Protein AF-A0A183HUL4-F1 (afdb_monomer_lite)

Sequence (126 aa):
MTSKAAGGPLIRHSPETKWYDYGDLECAEQQTSDLDYLNSIEEQAEILLKKDCELQMQMQSKKKMIETAWLSSVLTRGTANDKVTAMQILTQQNPVHSLAYVASLVNIVAKKNTREAFSLLGQLFC

Structure (mmCIF, N/CA/C/O backbone):
data_AF-A0A183HUL4-F1
#
_entry.id   AF-A0A183HUL4-F1
#
loop_
_atom_site.group_PDB
_atom_site.id
_atom_site.type_symbol
_atom_site.label_atom_id
_atom_site.label_alt_id
_atom_site.label_comp_id
_atom_site.label_asym_id
_atom_site.label_entity_id
_atom_site.label_seq_id
_atom_site.pdbx_PDB_ins_code
_atom_site.Cartn_x
_atom_site.Cartn_y
_atom_site.Cartn_z
_atom_site.occupancy
_atom_site.B_iso_or_equiv
_atom_site.auth_seq_id
_atom_site.auth_comp_id
_atom_site.auth_asym_id
_atom_site.auth_atom_id
_atom_site.pdbx_PDB_model_num
ATOM 1 N N . MET A 1 1 ? 0.024 -7.398 26.244 1.00 32.91 1 MET A N 1
ATOM 2 C CA . MET A 1 1 ? 1.377 -7.178 26.807 1.00 32.91 1 MET A CA 1
ATOM 3 C C . MET A 1 1 ? 1.918 -5.877 26.242 1.00 32.91 1 MET A C 1
ATOM 5 O O . MET A 1 1 ? 2.015 -5.731 25.036 1.00 32.91 1 MET A O 1
ATOM 9 N N . THR A 1 2 ? 2.156 -4.902 27.110 1.00 55.88 2 THR A N 1
ATOM 10 C CA . THR A 1 2 ? 2.506 -3.517 26.776 1.00 55.88 2 THR A CA 1
ATOM 11 C C . THR A 1 2 ? 3.988 -3.346 26.426 1.00 55.88 2 THR A C 1
ATOM 13 O O . THR A 1 2 ? 4.845 -3.643 27.256 1.00 55.88 2 THR A O 1
ATOM 16 N N . SER A 1 3 ? 4.289 -2.730 25.282 1.00 36.44 3 SER A N 1
ATOM 17 C CA . SER A 1 3 ? 5.507 -1.923 25.085 1.00 36.44 3 SER A CA 1
ATOM 18 C C . SER A 1 3 ? 5.125 -0.687 24.263 1.00 36.44 3 SER A C 1
ATOM 20 O O . SER A 1 3 ? 4.882 -0.779 23.068 1.00 36.44 3 SER A O 1
ATOM 22 N N . LYS A 1 4 ? 4.766 0.420 24.914 1.00 43.72 4 LYS A N 1
ATOM 23 C CA . LYS A 1 4 ? 5.656 1.550 25.234 1.00 43.72 4 LYS A CA 1
ATOM 24 C C . LYS A 1 4 ? 6.291 2.176 23.981 1.00 43.72 4 LYS A C 1
ATOM 26 O O . LYS A 1 4 ? 7.130 1.572 23.322 1.00 43.72 4 LYS A O 1
ATOM 31 N N . ALA A 1 5 ? 5.865 3.410 23.713 1.00 52.28 5 ALA A N 1
ATOM 32 C CA . ALA A 1 5 ? 6.267 4.276 22.613 1.00 52.28 5 ALA A CA 1
ATOM 33 C C . ALA A 1 5 ? 7.784 4.298 22.353 1.00 52.28 5 ALA A C 1
ATOM 35 O O . ALA A 1 5 ? 8.577 4.570 23.255 1.00 52.28 5 ALA A O 1
ATOM 36 N N . ALA A 1 6 ? 8.161 4.084 21.091 1.00 50.91 6 ALA A N 1
ATOM 37 C CA . ALA A 1 6 ? 9.518 4.263 20.587 1.00 50.91 6 ALA A CA 1
ATOM 38 C C . ALA A 1 6 ? 9.482 4.704 19.112 1.00 50.91 6 ALA A C 1
ATOM 40 O O . ALA A 1 6 ? 9.696 3.882 18.229 1.00 50.91 6 ALA A O 1
ATOM 41 N N . GLY A 1 7 ? 9.164 5.983 18.861 1.00 70.88 7 GLY A N 1
ATOM 42 C CA . GLY A 1 7 ? 9.468 6.767 17.642 1.00 70.88 7 GLY A CA 1
ATOM 43 C C . GLY A 1 7 ? 9.356 6.117 16.250 1.00 70.88 7 GLY A C 1
ATOM 44 O O . GLY A 1 7 ? 10.047 6.563 15.338 1.00 70.88 7 GLY A O 1
ATOM 45 N N . GLY A 1 8 ? 8.558 5.069 16.071 1.00 74.06 8 GLY A N 1
ATOM 46 C CA . GLY A 1 8 ? 8.489 4.259 14.855 1.00 74.06 8 GLY A CA 1
ATOM 47 C C . GLY A 1 8 ? 7.085 3.690 14.657 1.00 74.06 8 GLY A C 1
ATOM 48 O O . GLY A 1 8 ? 6.219 3.968 15.487 1.00 74.06 8 GLY A O 1
ATOM 49 N N . PRO A 1 9 ? 6.859 2.918 13.585 1.00 84.19 9 PRO A N 1
ATOM 50 C CA . PRO A 1 9 ? 5.533 2.476 13.198 1.00 84.19 9 PRO A CA 1
ATOM 51 C C . PRO A 1 9 ? 4.901 1.588 14.275 1.00 84.19 9 PRO A C 1
ATOM 53 O O . PRO A 1 9 ? 5.602 0.847 14.984 1.00 84.19 9 PRO A O 1
ATOM 56 N N . LEU A 1 10 ? 3.582 1.725 14.390 1.00 84.88 10 LEU A N 1
ATOM 57 C CA . LEU A 1 10 ? 2.650 0.961 15.201 1.00 84.88 10 LEU A CA 1
ATOM 58 C C . LEU A 1 10 ? 2.750 -0.520 14.850 1.00 84.88 10 LEU A C 1
ATOM 60 O O . LEU A 1 10 ? 2.941 -1.337 15.750 1.00 84.88 10 LEU A O 1
ATOM 64 N N . ILE A 1 11 ? 2.698 -0.863 13.558 1.00 85.62 11 ILE A N 1
ATOM 65 C CA . ILE A 1 11 ? 2.825 -2.251 13.113 1.00 85.62 11 ILE A CA 1
ATOM 66 C C . ILE A 1 11 ? 4.243 -2.505 12.608 1.00 85.62 11 ILE A C 1
ATOM 68 O O . ILE A 1 11 ? 4.790 -1.782 11.782 1.00 85.62 11 ILE A O 1
ATOM 72 N N . ARG A 1 12 ? 4.872 -3.572 13.102 1.00 85.19 12 ARG A N 1
ATOM 73 C CA . ARG A 1 12 ? 6.205 -3.999 12.663 1.00 85.19 12 ARG A CA 1
ATOM 74 C C . ARG A 1 12 ? 6.100 -5.384 12.065 1.00 85.19 12 ARG A C 1
ATOM 76 O O . ARG A 1 12 ? 6.005 -6.366 12.795 1.00 85.19 12 ARG A O 1
ATOM 83 N N . HIS A 1 13 ? 6.111 -5.443 10.737 1.00 84.62 13 HIS A N 1
ATOM 84 C CA . HIS A 1 13 ? 6.011 -6.716 10.045 1.00 84.62 13 HIS A CA 1
ATOM 85 C C . HIS A 1 13 ? 7.252 -7.585 10.298 1.00 84.62 13 HIS A C 1
ATOM 87 O O . HIS A 1 13 ? 8.390 -7.119 10.198 1.00 84.62 13 HIS A O 1
ATOM 93 N N . SER A 1 14 ? 7.003 -8.850 10.621 1.00 84.69 14 SER A N 1
ATOM 94 C CA . SER A 1 14 ? 7.979 -9.928 10.717 1.00 84.69 14 SER A CA 1
ATOM 95 C C . SER A 1 14 ? 7.694 -10.920 9.588 1.00 84.69 14 SER A C 1
ATOM 97 O O . SER A 1 14 ? 6.531 -11.300 9.450 1.00 84.69 14 SER A O 1
ATOM 99 N N . PRO A 1 15 ? 8.709 -11.386 8.835 1.00 80.69 15 PRO A N 1
ATOM 100 C CA . PRO A 1 15 ? 8.517 -12.360 7.754 1.00 80.69 15 PRO A CA 1
ATOM 101 C C . PRO A 1 15 ? 7.824 -13.658 8.194 1.00 80.69 15 PRO A C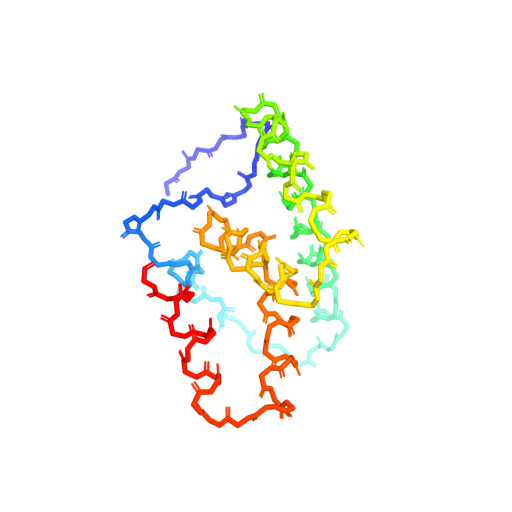 1
ATOM 103 O O . PRO A 1 15 ? 7.162 -14.309 7.399 1.00 80.69 15 PRO A O 1
ATOM 106 N N . GLU A 1 16 ? 7.954 -14.019 9.472 1.00 84.69 16 GLU A N 1
ATOM 107 C CA . GLU A 1 16 ? 7.389 -15.245 10.053 1.00 84.69 16 GLU A CA 1
ATOM 108 C C . GLU A 1 16 ? 5.874 -15.149 10.322 1.00 84.69 16 GLU A C 1
ATOM 110 O O . GLU A 1 16 ? 5.231 -16.135 10.678 1.00 84.69 16 GLU A O 1
ATOM 115 N N . THR A 1 17 ? 5.296 -13.948 10.240 1.00 85.50 17 THR A N 1
ATOM 116 C CA . THR A 1 17 ? 3.907 -13.675 10.626 1.00 85.50 17 THR A CA 1
ATOM 117 C C . THR A 1 17 ? 3.141 -13.155 9.428 1.00 85.50 17 THR A C 1
ATOM 119 O O . THR A 1 17 ? 3.574 -12.211 8.766 1.00 85.50 17 THR A O 1
ATOM 122 N N . LYS A 1 18 ? 1.968 -13.728 9.156 1.00 85.12 18 LYS A N 1
ATOM 123 C CA . LYS A 1 18 ? 1.167 -13.263 8.030 1.00 85.12 18 LYS A CA 1
ATOM 124 C C . LYS A 1 18 ? 0.643 -11.872 8.333 1.00 85.12 18 LYS A C 1
ATOM 126 O O . LYS A 1 18 ? 0.231 -11.563 9.444 1.00 85.12 18 LYS A O 1
ATOM 131 N N . TRP A 1 19 ? 0.646 -11.015 7.323 1.00 83.25 19 TRP A N 1
ATOM 132 C CA . TRP A 1 19 ? 0.315 -9.605 7.507 1.00 83.25 19 TRP A CA 1
ATOM 133 C C . TRP A 1 19 ? -1.132 -9.352 7.947 1.00 83.25 19 TRP A C 1
ATOM 135 O O . TRP A 1 19 ? -1.421 -8.300 8.507 1.00 83.25 19 TRP A O 1
ATOM 145 N N . TYR A 1 20 ? -2.026 -10.311 7.715 1.00 80.88 20 TYR A N 1
ATOM 146 C CA . TYR A 1 20 ? -3.410 -10.262 8.172 1.00 80.88 20 TYR A CA 1
ATOM 147 C C . TYR A 1 20 ? -3.603 -10.802 9.601 1.00 80.88 20 TYR A C 1
ATOM 149 O O . TYR A 1 20 ? -4.684 -10.639 10.154 1.00 80.88 20 TYR A O 1
ATOM 157 N N . ASP A 1 21 ? -2.568 -11.383 10.221 1.00 85.44 21 ASP A N 1
ATOM 158 C CA . ASP A 1 21 ? -2.604 -11.846 11.618 1.00 85.44 21 ASP A CA 1
ATOM 159 C C . ASP A 1 21 ? -2.305 -10.709 12.619 1.00 85.44 21 ASP A C 1
ATOM 161 O O . ASP A 1 21 ? -2.364 -10.919 13.826 1.00 85.44 21 ASP A O 1
ATOM 165 N N . TYR A 1 22 ? -1.968 -9.499 12.145 1.00 81.06 22 TYR A N 1
ATOM 166 C CA . TYR A 1 22 ? -1.768 -8.321 13.008 1.00 81.06 22 TYR A CA 1
ATOM 167 C C . TYR A 1 22 ? -3.070 -7.657 13.461 1.00 81.06 22 TYR A C 1
ATOM 169 O O . TYR A 1 22 ? -3.020 -6.752 14.292 1.00 81.06 22 TYR A O 1
ATOM 177 N N . GLY A 1 23 ? -4.210 -8.047 12.888 1.00 72.31 23 GLY A N 1
ATOM 178 C CA . GLY A 1 23 ? -5.507 -7.581 13.361 1.00 72.31 23 GLY A CA 1
ATOM 179 C C . GLY A 1 23 ? -5.849 -8.227 14.700 1.00 72.31 23 GLY A C 1
ATOM 180 O O . GLY A 1 23 ? -5.596 -9.415 14.894 1.00 72.31 23 GLY A O 1
ATOM 181 N N . ASP A 1 24 ? -6.453 -7.464 15.607 1.00 67.50 24 ASP A N 1
ATOM 182 C CA . ASP A 1 24 ? -7.059 -8.054 16.797 1.00 67.50 24 ASP A CA 1
ATOM 183 C C . ASP A 1 24 ? -8.213 -8.978 16.367 1.00 67.50 24 ASP A C 1
ATOM 185 O O . ASP A 1 24 ? -9.107 -8.582 15.609 1.00 67.50 24 ASP A O 1
ATOM 189 N N . LEU A 1 25 ? -8.196 -10.230 16.842 1.00 59.12 25 LEU A N 1
ATOM 190 C CA . LEU A 1 25 ? -9.408 -11.043 16.870 1.00 59.12 25 LEU A CA 1
ATOM 191 C C . LEU A 1 25 ? -10.342 -10.386 17.892 1.00 59.12 25 LEU A C 1
ATOM 193 O O . LEU A 1 25 ? -10.048 -10.413 19.078 1.00 59.12 25 LEU A O 1
ATOM 197 N N . GLU A 1 26 ? -11.450 -9.834 17.404 1.00 54.34 26 GLU A N 1
ATOM 198 C CA . GLU A 1 26 ? -12.528 -9.170 18.154 1.00 54.34 26 GLU A CA 1
ATOM 199 C C . GLU A 1 26 ? -12.323 -7.695 18.522 1.00 54.34 26 GLU A C 1
ATOM 201 O O . GLU A 1 26 ? -11.567 -7.320 19.409 1.00 54.34 26 GLU A O 1
ATOM 206 N N . CYS A 1 27 ? -13.175 -6.867 17.916 1.00 51.16 27 CYS A N 1
ATOM 207 C CA . CYS A 1 27 ? -13.854 -5.765 18.596 1.00 51.16 27 CYS A CA 1
ATOM 208 C C . CYS A 1 27 ? -15.254 -5.604 17.981 1.00 51.16 27 CYS A C 1
ATOM 210 O O . CYS A 1 27 ? -15.621 -4.554 17.467 1.00 51.16 27 CYS A O 1
ATOM 212 N N . ALA A 1 28 ? -16.049 -6.677 17.998 1.00 52.44 28 ALA A N 1
ATOM 213 C CA . ALA A 1 28 ? -17.493 -6.583 17.784 1.00 52.44 28 ALA A CA 1
ATOM 214 C C . ALA A 1 28 ? -18.214 -6.485 19.138 1.00 52.44 28 ALA A C 1
ATOM 216 O O . ALA A 1 28 ? -19.237 -7.129 19.344 1.00 52.44 28 ALA A O 1
ATOM 217 N N . GLU A 1 29 ? -17.666 -5.735 20.099 1.00 56.16 29 GLU A N 1
ATOM 218 C CA . GLU A 1 29 ? -18.249 -5.700 21.446 1.00 56.16 29 GLU A CA 1
ATOM 219 C C . GLU A 1 29 ? -19.492 -4.804 21.550 1.00 56.16 29 GLU A C 1
ATOM 221 O O . GLU A 1 29 ? -20.258 -4.954 22.498 1.00 56.16 29 GLU A O 1
ATOM 226 N N . GLN A 1 30 ? -19.813 -3.983 20.542 1.00 59.66 30 GLN A N 1
ATOM 227 C CA . GLN A 1 30 ? -21.162 -3.433 20.381 1.00 59.66 30 GLN A CA 1
ATOM 228 C C . GLN A 1 30 ? -21.502 -3.205 18.905 1.00 59.66 30 GLN A C 1
ATOM 230 O O . GLN A 1 30 ? -20.893 -2.382 18.225 1.00 59.66 30 GLN A O 1
ATOM 235 N N . GLN A 1 31 ? -22.536 -3.890 18.415 1.00 59.44 31 GLN A N 1
ATOM 236 C CA . GLN A 1 31 ? -23.163 -3.579 17.134 1.00 59.44 31 GLN A CA 1
ATOM 237 C C . GLN A 1 31 ? -23.932 -2.256 17.288 1.00 59.44 31 GLN A C 1
ATOM 239 O O . GLN A 1 31 ? -25.100 -2.239 17.665 1.00 59.44 31 GLN A O 1
ATOM 244 N N . THR A 1 32 ? -23.241 -1.134 17.088 1.00 69.56 32 THR A N 1
ATOM 245 C CA . THR A 1 32 ? -23.848 0.201 17.083 1.00 69.56 32 THR A CA 1
ATOM 246 C C . THR A 1 32 ? -24.329 0.549 15.678 1.00 69.56 32 THR A C 1
ATOM 248 O O . THR A 1 32 ? -23.609 0.364 14.700 1.00 69.56 32 THR A O 1
ATOM 251 N N . SER A 1 33 ? -25.568 1.029 15.568 1.00 77.62 33 SER A N 1
ATOM 252 C CA . SER A 1 33 ? -26.149 1.527 14.314 1.00 77.62 33 SER A CA 1
ATOM 253 C C . SER A 1 33 ? -25.937 3.032 14.119 1.00 77.62 33 SER A C 1
ATOM 255 O O . SER A 1 33 ? -26.502 3.610 13.192 1.00 77.62 33 SER A O 1
ATOM 257 N N . ASP A 1 34 ? -25.189 3.681 15.016 1.00 88.25 34 ASP A N 1
ATOM 258 C CA . ASP A 1 34 ? -24.869 5.102 14.921 1.00 88.25 34 ASP A CA 1
ATOM 259 C C . ASP A 1 34 ? -23.812 5.335 13.831 1.00 88.25 34 ASP A C 1
ATOM 261 O O . ASP A 1 34 ? -22.625 5.052 14.011 1.00 88.25 34 ASP A O 1
ATOM 265 N N . LEU A 1 35 ? -24.270 5.837 12.683 1.00 87.94 35 LEU A N 1
ATOM 266 C CA . LEU A 1 35 ? -23.425 6.120 11.526 1.00 87.94 35 LEU A CA 1
ATOM 267 C C . LEU A 1 35 ? -22.395 7.217 11.808 1.00 87.94 35 LEU A C 1
ATOM 269 O O . LEU A 1 35 ? -21.276 7.122 11.312 1.00 87.94 35 LEU A O 1
ATOM 273 N N . ASP A 1 36 ? -22.737 8.230 12.606 1.00 90.75 36 ASP A N 1
ATOM 274 C CA . ASP A 1 36 ? -21.821 9.338 12.895 1.00 90.75 36 ASP A CA 1
ATOM 275 C C . ASP A 1 36 ? -20.662 8.852 13.769 1.00 90.75 36 ASP A C 1
ATOM 277 O O . ASP A 1 36 ? -19.498 9.183 13.526 1.00 90.75 36 ASP A O 1
ATOM 281 N N . TYR A 1 37 ? -20.964 7.982 14.735 1.00 87.25 37 TYR A N 1
ATOM 282 C CA . TYR A 1 37 ? -19.947 7.312 15.534 1.00 87.25 37 TYR A CA 1
ATOM 283 C C . TYR A 1 37 ? -19.032 6.422 14.680 1.00 87.25 37 TYR A C 1
ATOM 285 O O . TYR A 1 37 ? -17.810 6.524 14.802 1.00 87.25 37 TYR A O 1
ATOM 293 N N . LEU A 1 38 ? -19.590 5.601 13.780 1.00 87.00 38 LEU A N 1
ATOM 294 C CA . LEU A 1 38 ? -18.798 4.751 12.879 1.00 87.00 38 LEU A CA 1
ATOM 295 C C . LEU A 1 38 ? -17.889 5.575 11.958 1.00 87.00 38 LEU A C 1
ATOM 297 O O . LEU A 1 38 ? -16.697 5.281 11.872 1.00 87.00 38 LEU A O 1
ATOM 301 N N . ASN A 1 39 ? -18.411 6.649 11.358 1.00 90.12 39 ASN A N 1
ATOM 302 C CA . ASN A 1 39 ? -17.624 7.573 10.536 1.00 90.12 39 ASN A CA 1
ATOM 303 C C . ASN A 1 39 ? -16.474 8.199 11.340 1.00 90.12 39 ASN A C 1
ATOM 305 O O . ASN A 1 39 ? -15.354 8.302 10.848 1.00 90.12 39 ASN A O 1
ATOM 309 N N . SER A 1 40 ? -16.724 8.578 12.600 1.00 91.12 40 SER A N 1
ATOM 310 C CA . SER A 1 40 ? -15.688 9.155 13.466 1.00 91.12 40 SER A CA 1
ATOM 311 C C . SER A 1 40 ? -14.570 8.164 13.811 1.00 91.12 40 SER A C 1
ATOM 313 O O . SER A 1 40 ? -13.419 8.566 13.996 1.00 91.12 40 SER A O 1
ATOM 315 N N . ILE A 1 41 ? -14.888 6.868 13.909 1.00 89.50 41 ILE A N 1
ATOM 316 C CA . ILE A 1 41 ? -13.895 5.808 14.114 1.00 89.50 41 ILE A CA 1
ATOM 317 C C . ILE A 1 41 ? -13.096 5.592 12.834 1.00 89.50 41 ILE A C 1
ATOM 319 O O . ILE A 1 41 ? -11.872 5.500 12.899 1.00 89.50 41 ILE A O 1
ATOM 323 N N . GLU A 1 42 ? -13.771 5.521 11.688 1.00 89.56 42 GLU A N 1
ATOM 324 C CA . GLU A 1 42 ? -13.129 5.340 10.388 1.00 89.56 42 GLU A CA 1
ATOM 325 C C . GLU A 1 42 ? -12.145 6.479 10.095 1.00 89.56 42 GLU A C 1
ATOM 327 O O . GLU A 1 42 ? -10.978 6.217 9.814 1.00 89.56 42 GLU A O 1
ATOM 332 N N . GLU A 1 43 ? -12.553 7.736 10.295 1.00 93.50 43 GLU A N 1
ATOM 333 C CA . GLU A 1 43 ? -11.676 8.902 10.126 1.00 93.50 43 GLU A CA 1
ATOM 334 C C . GLU A 1 43 ? -10.440 8.822 11.040 1.00 93.50 43 GLU A C 1
ATOM 336 O O . GLU A 1 43 ? -9.304 9.063 10.617 1.00 93.50 43 GLU A O 1
ATOM 341 N N . GLN A 1 44 ? -10.628 8.432 12.303 1.00 91.38 44 GLN A N 1
ATOM 342 C CA . GLN A 1 44 ? -9.510 8.239 13.228 1.00 91.38 44 GLN A CA 1
ATOM 343 C C . GLN A 1 44 ? -8.581 7.104 12.781 1.00 91.38 44 GLN A C 1
ATOM 345 O O . GLN A 1 44 ? -7.356 7.255 12.853 1.00 91.38 44 GLN A O 1
ATOM 350 N N . ALA A 1 45 ? -9.136 5.991 12.301 1.00 89.50 45 ALA A N 1
ATOM 351 C CA . ALA A 1 45 ? -8.372 4.859 11.793 1.00 89.50 45 ALA A CA 1
ATOM 352 C C . ALA A 1 45 ? -7.550 5.248 10.555 1.00 89.50 45 ALA A C 1
ATOM 354 O O . ALA A 1 45 ? -6.361 4.926 10.489 1.00 89.50 45 ALA A O 1
ATOM 355 N N . GLU A 1 46 ? -8.124 6.013 9.623 1.00 90.69 46 GLU A N 1
ATOM 356 C CA . GLU A 1 46 ? -7.412 6.545 8.457 1.00 90.69 46 GLU A CA 1
ATOM 357 C C . GLU A 1 46 ? -6.240 7.448 8.863 1.00 90.69 46 GLU A C 1
ATOM 359 O O . GLU A 1 46 ? -5.126 7.311 8.346 1.00 90.69 46 GLU A O 1
ATOM 364 N N . ILE A 1 47 ? -6.457 8.349 9.829 1.00 92.62 47 ILE A N 1
ATOM 365 C CA . ILE A 1 47 ? -5.410 9.240 10.345 1.00 92.62 47 ILE A CA 1
ATOM 366 C C . ILE A 1 47 ? -4.266 8.434 10.971 1.00 92.62 47 ILE A C 1
ATOM 368 O O . ILE A 1 47 ? -3.092 8.759 10.758 1.00 92.62 47 ILE A O 1
ATOM 372 N N . LEU A 1 48 ? -4.589 7.410 11.763 1.00 90.50 48 LEU A N 1
ATOM 373 C CA . LEU A 1 48 ? -3.596 6.550 12.404 1.00 90.50 48 LEU A CA 1
ATOM 374 C C . LEU A 1 48 ? -2.806 5.750 11.369 1.00 90.50 48 LEU A C 1
ATOM 376 O O . LEU A 1 48 ? -1.576 5.774 11.406 1.00 90.50 48 LEU A O 1
ATOM 380 N N . LEU A 1 49 ? -3.490 5.126 10.409 1.00 89.19 49 LEU A N 1
ATOM 381 C CA . LEU A 1 49 ? -2.862 4.359 9.336 1.00 89.19 49 LEU A CA 1
ATOM 382 C C . LEU A 1 49 ? -1.924 5.228 8.492 1.00 89.19 49 LEU A C 1
ATOM 384 O O . LEU A 1 49 ? -0.805 4.820 8.174 1.00 89.19 49 LEU A O 1
ATOM 388 N N . LYS A 1 50 ? -2.347 6.451 8.155 1.00 90.75 50 LYS A N 1
ATOM 389 C CA . LYS A 1 50 ? -1.523 7.391 7.391 1.00 90.75 50 LYS A CA 1
ATOM 390 C C . LYS A 1 50 ? -0.241 7.752 8.138 1.00 90.75 50 LYS A C 1
ATOM 392 O O . LYS A 1 50 ? 0.845 7.661 7.565 1.00 90.75 50 LYS A O 1
ATOM 397 N N . LYS A 1 51 ? -0.357 8.123 9.418 1.00 91.62 51 LYS A N 1
ATOM 398 C CA . LYS A 1 51 ? 0.806 8.423 10.270 1.00 91.62 51 LYS A CA 1
ATOM 399 C C . LYS A 1 51 ? 1.740 7.221 10.379 1.00 91.62 51 LYS A C 1
ATOM 401 O O . LYS A 1 51 ? 2.957 7.390 10.351 1.00 91.62 51 LYS A O 1
ATOM 406 N N . ASP A 1 52 ? 1.180 6.020 10.466 1.00 90.75 52 ASP A N 1
ATOM 407 C CA . ASP A 1 52 ? 1.955 4.788 10.548 1.00 90.75 52 ASP A CA 1
ATOM 408 C C . ASP A 1 52 ? 2.785 4.539 9.280 1.00 90.75 52 ASP A C 1
ATOM 410 O O . ASP A 1 52 ? 3.998 4.324 9.333 1.00 90.75 52 ASP A O 1
ATOM 414 N N . CYS A 1 53 ? 2.156 4.692 8.113 1.00 91.00 53 CYS A N 1
ATOM 415 C CA . CYS A 1 53 ? 2.827 4.580 6.820 1.00 91.00 53 CYS A CA 1
ATOM 416 C C . CYS A 1 53 ? 3.942 5.626 6.654 1.00 91.00 53 CYS A C 1
ATOM 418 O O . CYS A 1 53 ? 5.026 5.307 6.158 1.00 91.00 53 CYS A O 1
ATOM 420 N N . GLU A 1 54 ? 3.716 6.865 7.100 1.00 90.81 54 GLU A N 1
ATOM 421 C CA . GLU A 1 54 ? 4.732 7.924 7.086 1.00 90.81 54 GLU A CA 1
ATOM 422 C C . GLU A 1 54 ? 5.940 7.566 7.966 1.00 90.81 54 GLU A C 1
ATOM 424 O O . GLU A 1 54 ? 7.087 7.702 7.526 1.00 90.81 54 GLU A O 1
ATOM 429 N N . LEU A 1 55 ? 5.709 7.053 9.180 1.00 91.75 55 LEU A N 1
ATOM 430 C CA . LEU A 1 55 ? 6.774 6.602 10.081 1.00 91.75 55 LEU A CA 1
ATOM 431 C C . LEU A 1 55 ? 7.567 5.437 9.479 1.00 91.75 55 LEU A C 1
ATOM 433 O O . LEU A 1 55 ? 8.802 5.449 9.501 1.00 91.75 55 LEU A O 1
ATOM 437 N N . GLN A 1 56 ? 6.881 4.460 8.887 1.00 89.81 56 GLN A N 1
ATOM 438 C CA . GLN A 1 56 ? 7.519 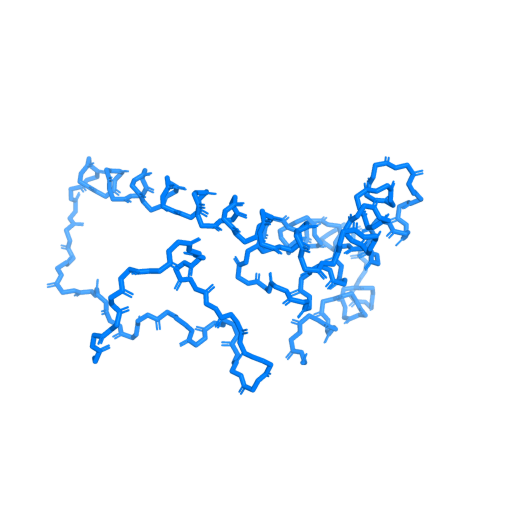3.341 8.203 1.00 89.81 56 GLN A CA 1
ATOM 439 C C . GLN A 1 56 ? 8.393 3.816 7.029 1.00 89.81 56 GLN A C 1
ATOM 441 O O . GLN A 1 56 ? 9.536 3.368 6.889 1.00 89.81 56 GLN A O 1
ATOM 446 N N . MET A 1 57 ? 7.902 4.752 6.212 1.00 87.50 57 MET A N 1
ATOM 447 C CA . MET A 1 57 ? 8.657 5.329 5.094 1.00 87.50 57 MET A CA 1
ATOM 448 C C . MET A 1 57 ? 9.896 6.097 5.580 1.00 87.50 57 MET A C 1
ATOM 450 O O . MET A 1 57 ? 10.990 5.948 5.026 1.00 87.50 57 MET A O 1
ATOM 454 N N . GLN A 1 58 ? 9.765 6.891 6.646 1.00 88.12 58 GLN A N 1
ATOM 455 C CA . GLN A 1 58 ? 10.895 7.593 7.264 1.00 88.12 58 GLN A CA 1
ATOM 456 C C . GLN A 1 58 ? 11.943 6.622 7.823 1.00 88.12 58 GLN A C 1
ATOM 458 O O . GLN A 1 58 ? 13.143 6.891 7.763 1.00 88.12 58 GLN A O 1
ATOM 463 N N . MET A 1 59 ? 11.520 5.476 8.357 1.00 87.75 59 MET A N 1
ATOM 464 C CA . MET A 1 59 ? 12.446 4.449 8.829 1.00 87.75 59 MET A CA 1
ATOM 465 C C . MET A 1 59 ? 13.154 3.724 7.683 1.00 87.75 59 MET A C 1
ATOM 467 O O . MET A 1 59 ? 14.360 3.482 7.769 1.00 87.75 59 MET A O 1
ATOM 471 N N . GLN A 1 60 ? 12.444 3.404 6.599 1.00 85.38 60 GLN A N 1
ATOM 472 C CA . GLN A 1 60 ? 13.045 2.774 5.420 1.00 85.38 60 GLN A CA 1
ATOM 473 C C . GLN A 1 60 ? 14.046 3.692 4.730 1.00 85.38 60 GLN A C 1
ATOM 475 O O . GLN A 1 60 ? 15.149 3.248 4.419 1.00 85.38 60 GLN A O 1
ATOM 480 N N . SER A 1 61 ? 13.719 4.975 4.566 1.00 83.06 61 SER A N 1
ATOM 481 C CA . SER A 1 61 ? 14.642 5.935 3.957 1.00 83.06 61 SER A CA 1
ATOM 482 C C . SER A 1 61 ? 15.932 6.087 4.769 1.00 83.06 61 SER A C 1
ATOM 484 O O . SER A 1 61 ? 17.002 6.208 4.181 1.00 83.06 61 SER A O 1
ATOM 486 N N . LYS A 1 62 ? 15.874 5.975 6.104 1.00 84.44 62 LYS A N 1
ATOM 487 C CA . LYS A 1 62 ? 17.067 5.961 6.969 1.00 84.44 62 LYS A CA 1
ATOM 488 C C . LYS A 1 62 ? 17.864 4.654 6.886 1.00 84.44 62 LYS A C 1
ATOM 490 O O . LYS A 1 62 ? 19.088 4.695 6.844 1.00 84.44 62 LYS A O 1
ATOM 495 N N . LYS A 1 63 ? 17.196 3.493 6.882 1.00 83.56 63 LYS A N 1
ATOM 496 C CA . LYS A 1 63 ? 17.856 2.169 6.921 1.00 83.56 63 LYS A CA 1
ATOM 497 C C . LYS A 1 63 ? 18.366 1.705 5.550 1.00 83.56 63 LYS A C 1
ATOM 499 O O . LYS A 1 63 ? 19.384 1.028 5.468 1.00 83.56 63 LYS A O 1
ATOM 504 N N . LYS A 1 64 ? 17.632 2.031 4.486 1.00 82.50 64 LYS A N 1
ATOM 505 C CA . LYS A 1 64 ? 17.789 1.529 3.113 1.00 82.50 64 LYS A CA 1
ATOM 506 C C . LYS A 1 64 ? 17.605 2.667 2.099 1.00 82.50 64 LYS A C 1
ATOM 508 O O . LYS A 1 64 ? 16.825 2.554 1.154 1.00 82.50 64 LYS A O 1
ATOM 513 N N . MET A 1 65 ? 18.314 3.780 2.298 1.00 81.94 65 MET A N 1
ATOM 514 C CA . MET A 1 65 ? 18.154 5.002 1.496 1.00 81.94 65 MET A CA 1
ATOM 515 C C . MET A 1 65 ? 18.257 4.749 -0.015 1.00 81.94 65 MET A C 1
ATOM 517 O O . MET A 1 65 ? 17.394 5.182 -0.774 1.00 81.94 65 MET A O 1
ATOM 521 N N . ILE A 1 66 ? 19.288 4.012 -0.442 1.00 85.31 66 ILE A N 1
ATOM 522 C CA . ILE A 1 66 ? 19.575 3.753 -1.862 1.00 85.31 66 ILE A CA 1
ATOM 523 C C . ILE A 1 66 ? 18.471 2.899 -2.500 1.00 85.31 66 ILE A C 1
ATOM 525 O O . ILE A 1 66 ? 17.952 3.252 -3.555 1.00 85.31 66 ILE A O 1
ATOM 529 N N . GLU A 1 67 ? 18.082 1.803 -1.847 1.00 87.94 67 GLU A N 1
ATOM 530 C CA . GLU A 1 67 ? 17.035 0.893 -2.332 1.00 87.94 67 GLU A CA 1
ATOM 531 C C . GLU A 1 67 ? 15.672 1.596 -2.403 1.00 87.94 67 GLU A C 1
ATOM 533 O O . GLU A 1 67 ? 14.979 1.514 -3.416 1.00 87.94 67 GLU A O 1
ATOM 538 N N . THR A 1 68 ? 15.326 2.366 -1.367 1.00 86.31 68 THR A N 1
ATOM 539 C CA . THR A 1 68 ? 14.070 3.130 -1.307 1.00 86.31 68 THR A CA 1
ATOM 540 C C . THR A 1 68 ? 14.010 4.185 -2.416 1.00 86.31 68 THR A C 1
ATOM 542 O O . THR A 1 68 ? 12.985 4.338 -3.084 1.00 86.31 68 THR A O 1
ATOM 545 N N . ALA A 1 69 ? 15.118 4.896 -2.659 1.00 87.94 69 ALA A N 1
ATOM 546 C CA . ALA A 1 69 ? 15.213 5.879 -3.736 1.00 87.94 69 ALA A CA 1
ATOM 547 C C . ALA A 1 69 ? 15.113 5.221 -5.122 1.00 87.94 69 ALA A C 1
ATOM 549 O O . ALA A 1 69 ? 14.442 5.752 -6.011 1.00 87.94 69 ALA A O 1
ATOM 550 N N . TRP A 1 70 ? 15.729 4.048 -5.302 1.00 92.06 70 TRP A N 1
ATOM 551 C CA . TRP A 1 70 ? 15.639 3.287 -6.545 1.00 92.06 70 TRP A CA 1
ATOM 552 C C . TRP A 1 70 ? 14.202 2.829 -6.823 1.00 92.06 70 TRP A C 1
ATOM 554 O O . TRP A 1 70 ? 13.672 3.139 -7.889 1.00 92.06 70 TRP A O 1
ATOM 564 N N . LEU A 1 71 ? 13.530 2.203 -5.849 1.00 92.19 71 LEU A N 1
ATOM 565 C CA . LEU A 1 71 ? 12.126 1.787 -5.978 1.00 92.19 71 LEU A CA 1
ATOM 566 C C . LEU A 1 71 ? 11.201 2.979 -6.275 1.00 92.19 71 LEU A C 1
ATOM 568 O O . LEU A 1 71 ? 10.341 2.892 -7.149 1.00 92.19 71 LEU A O 1
ATOM 572 N N . SER A 1 72 ? 11.426 4.128 -5.629 1.00 90.38 72 SER A N 1
ATOM 573 C CA . SER A 1 72 ? 10.662 5.359 -5.895 1.00 90.38 72 SER A CA 1
ATOM 574 C C . SER A 1 72 ? 10.863 5.875 -7.327 1.00 90.38 72 SER A C 1
ATOM 576 O O . SER A 1 72 ? 9.914 6.308 -7.991 1.00 90.38 72 SER A O 1
ATOM 578 N N . SER A 1 73 ? 12.096 5.799 -7.839 1.00 93.69 73 SER A N 1
ATOM 579 C CA . SER A 1 73 ? 12.409 6.148 -9.228 1.00 93.69 73 SER A CA 1
ATOM 580 C C . SER A 1 73 ? 11.700 5.215 -10.211 1.00 93.69 73 SER A C 1
ATOM 582 O O . SER A 1 73 ? 11.084 5.689 -11.169 1.00 93.69 73 SER A O 1
ATOM 584 N N . VAL A 1 74 ? 11.701 3.905 -9.938 1.00 95.31 74 VAL A N 1
ATOM 585 C CA . VAL A 1 74 ? 11.003 2.902 -10.755 1.00 95.31 74 VAL A CA 1
ATOM 586 C C . VAL A 1 74 ? 9.492 3.151 -10.773 1.00 95.31 74 VAL A C 1
ATOM 588 O O . VAL A 1 74 ? 8.896 3.181 -11.848 1.00 95.31 74 VAL A O 1
ATOM 591 N N . LEU A 1 75 ? 8.869 3.432 -9.624 1.00 92.62 75 LEU A N 1
ATOM 592 C CA . LEU A 1 75 ? 7.439 3.765 -9.556 1.00 92.62 75 LEU A CA 1
ATOM 593 C C . LEU A 1 75 ? 7.077 5.003 -10.395 1.00 92.62 75 LEU A C 1
ATOM 595 O O . LEU A 1 75 ? 6.014 5.061 -11.025 1.00 92.62 75 LEU A O 1
ATOM 599 N N . THR A 1 76 ? 7.973 5.989 -10.442 1.00 92.31 76 THR A N 1
ATOM 600 C CA . THR A 1 76 ? 7.727 7.258 -11.134 1.00 92.31 76 THR A CA 1
ATOM 601 C C . THR A 1 76 ? 7.987 7.143 -12.638 1.00 92.31 76 THR A C 1
ATOM 603 O O . THR A 1 76 ? 7.116 7.471 -13.447 1.00 92.31 76 THR A O 1
ATOM 606 N N . ARG A 1 77 ? 9.172 6.652 -13.019 1.00 93.31 77 ARG A N 1
ATOM 607 C CA . ARG A 1 77 ? 9.722 6.721 -14.386 1.00 93.31 77 ARG A CA 1
ATOM 608 C C . ARG A 1 77 ? 9.816 5.370 -15.099 1.00 93.31 77 ARG A C 1
ATOM 610 O O . ARG A 1 77 ? 10.080 5.357 -16.296 1.00 93.31 77 ARG A O 1
ATOM 617 N N . GLY A 1 78 ? 9.635 4.261 -14.385 1.00 92.81 78 GLY A N 1
ATOM 618 C CA . GLY A 1 78 ? 9.718 2.913 -14.946 1.00 92.81 78 GLY A CA 1
ATOM 619 C C . GLY A 1 78 ? 8.568 2.581 -15.896 1.00 92.81 78 GLY A C 1
ATOM 620 O O . GLY A 1 78 ? 7.557 3.290 -15.963 1.00 92.81 78 GLY A O 1
ATOM 621 N N . THR A 1 79 ? 8.713 1.476 -16.627 1.00 94.19 79 THR A N 1
ATOM 622 C CA . THR A 1 79 ? 7.641 0.951 -17.481 1.00 94.19 79 THR A CA 1
ATOM 623 C C . THR A 1 79 ? 6.500 0.375 -16.641 1.00 94.19 79 THR A C 1
ATOM 625 O O . THR A 1 79 ? 6.646 0.153 -15.441 1.00 94.19 79 THR A O 1
ATOM 628 N N . ALA A 1 80 ? 5.346 0.097 -17.256 1.00 88.81 80 ALA A N 1
ATOM 629 C CA . ALA A 1 80 ? 4.214 -0.505 -16.544 1.00 88.81 80 ALA A CA 1
ATOM 630 C C . ALA A 1 80 ? 4.599 -1.809 -15.817 1.00 88.81 80 ALA A C 1
ATOM 632 O O . ALA A 1 80 ? 4.186 -2.015 -14.678 1.00 88.81 80 ALA A O 1
ATOM 633 N N . ASN A 1 81 ? 5.435 -2.646 -16.440 1.00 89.38 81 ASN A N 1
ATOM 634 C CA . ASN A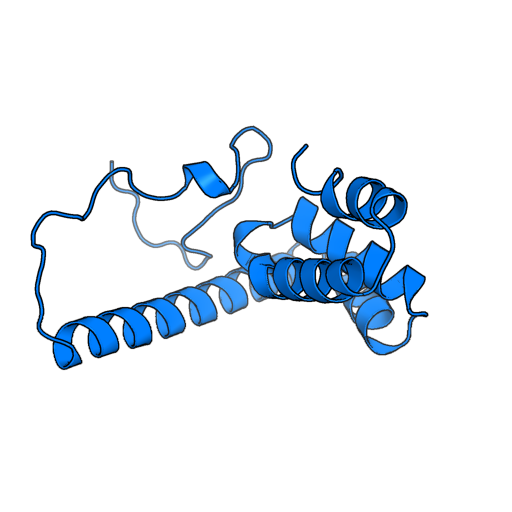 1 81 ? 5.923 -3.878 -15.823 1.00 89.38 81 ASN A CA 1
ATOM 635 C C . ASN A 1 81 ? 6.896 -3.588 -14.675 1.00 89.38 81 ASN A C 1
ATOM 637 O O . ASN A 1 81 ? 6.765 -4.193 -13.618 1.00 89.38 81 ASN A O 1
ATOM 641 N N . ASP A 1 82 ? 7.810 -2.625 -14.832 1.00 93.50 82 ASP A N 1
ATOM 642 C CA . ASP A 1 82 ? 8.739 -2.266 -13.751 1.00 93.50 82 ASP A CA 1
ATOM 643 C C . ASP A 1 82 ? 7.996 -1.699 -12.536 1.00 93.50 82 ASP A C 1
ATOM 645 O O . ASP A 1 82 ? 8.344 -2.002 -11.397 1.00 93.50 82 ASP A O 1
ATOM 649 N N . LYS A 1 83 ? 6.935 -0.914 -12.766 1.00 93.50 83 LYS A N 1
ATOM 650 C CA . L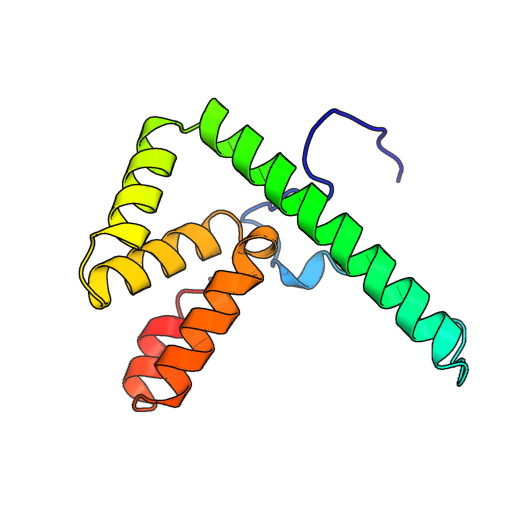YS A 1 83 ? 6.073 -0.387 -11.700 1.00 93.50 83 LYS A CA 1
ATOM 651 C C . LYS A 1 83 ? 5.370 -1.508 -10.945 1.00 93.50 83 LYS A C 1
ATOM 653 O O . LYS A 1 83 ? 5.337 -1.468 -9.721 1.00 93.50 83 LYS A O 1
ATOM 658 N N . VAL A 1 84 ? 4.847 -2.507 -11.656 1.00 91.62 84 VAL A N 1
ATOM 659 C CA . VAL A 1 84 ? 4.241 -3.697 -11.042 1.00 91.62 84 VAL A CA 1
ATOM 660 C C . VAL A 1 84 ? 5.269 -4.448 -10.198 1.00 91.62 84 VAL A C 1
ATOM 662 O O . VAL A 1 84 ? 4.998 -4.721 -9.032 1.00 91.62 84 VAL A O 1
ATOM 665 N N . THR A 1 85 ? 6.467 -4.689 -10.729 1.00 90.94 85 THR A N 1
ATOM 666 C CA . THR A 1 85 ? 7.555 -5.338 -9.985 1.00 90.94 85 THR A CA 1
ATOM 667 C C . THR A 1 85 ? 7.945 -4.538 -8.739 1.00 90.94 85 THR A C 1
ATOM 669 O O . THR A 1 85 ? 8.097 -5.103 -7.659 1.00 90.94 85 THR A O 1
ATOM 672 N N . ALA A 1 86 ? 8.059 -3.211 -8.843 1.00 92.88 86 ALA A N 1
ATOM 673 C CA . ALA A 1 86 ? 8.360 -2.355 -7.697 1.00 92.88 86 ALA A CA 1
ATOM 674 C C . ALA A 1 86 ? 7.248 -2.393 -6.636 1.00 92.88 86 ALA A C 1
ATOM 676 O O . ALA A 1 86 ? 7.549 -2.482 -5.447 1.00 92.88 86 ALA A O 1
ATOM 677 N N . MET A 1 87 ? 5.976 -2.378 -7.050 1.00 92.00 87 MET A N 1
ATOM 678 C CA . MET A 1 87 ? 4.832 -2.544 -6.147 1.00 92.00 87 MET A CA 1
ATOM 679 C C . MET A 1 87 ? 4.886 -3.892 -5.424 1.00 92.00 87 MET A C 1
ATOM 681 O O . MET A 1 87 ? 4.712 -3.927 -4.211 1.00 92.00 87 MET A O 1
ATOM 685 N N . GLN A 1 88 ? 5.191 -4.982 -6.136 1.00 90.75 88 GLN A N 1
ATOM 686 C CA . GLN A 1 88 ? 5.336 -6.310 -5.534 1.00 90.75 88 GLN A CA 1
ATOM 687 C C . GLN A 1 88 ? 6.455 -6.341 -4.485 1.00 90.75 88 GLN A C 1
ATOM 689 O O . GLN A 1 88 ? 6.227 -6.817 -3.375 1.00 90.75 88 GLN A O 1
ATOM 694 N N . ILE A 1 89 ? 7.632 -5.785 -4.795 1.00 90.50 89 ILE A N 1
ATOM 695 C CA . ILE A 1 89 ? 8.760 -5.717 -3.850 1.00 90.50 89 ILE A CA 1
ATOM 696 C C . ILE A 1 89 ? 8.368 -4.926 -2.596 1.00 90.50 89 ILE A C 1
ATOM 698 O O . ILE A 1 89 ? 8.617 -5.373 -1.478 1.00 90.50 89 ILE A O 1
ATOM 702 N N . LEU A 1 90 ? 7.734 -3.761 -2.760 1.00 89.75 90 LEU A N 1
ATOM 703 C CA . LEU A 1 90 ? 7.316 -2.924 -1.633 1.00 89.75 90 LEU A CA 1
ATOM 704 C C . LEU A 1 90 ? 6.283 -3.635 -0.752 1.00 89.75 90 LEU A C 1
ATOM 706 O O . LEU A 1 90 ? 6.425 -3.635 0.474 1.00 89.75 90 LEU A O 1
ATOM 710 N N . THR A 1 91 ? 5.305 -4.301 -1.372 1.00 90.00 91 THR A N 1
ATOM 711 C CA . THR A 1 91 ? 4.314 -5.112 -0.663 1.00 90.00 91 THR A CA 1
ATOM 712 C C . THR A 1 91 ? 4.960 -6.272 0.086 1.00 90.00 91 THR A C 1
ATOM 714 O O . THR A 1 91 ? 4.641 -6.461 1.251 1.00 90.00 91 THR A O 1
ATOM 717 N N . GLN A 1 92 ? 5.898 -7.008 -0.512 1.00 87.25 92 GLN A N 1
ATOM 718 C CA . GLN A 1 92 ? 6.585 -8.110 0.174 1.00 87.25 92 GLN A CA 1
ATOM 719 C C . GLN A 1 92 ? 7.415 -7.629 1.367 1.00 87.25 92 GLN A C 1
ATOM 721 O O . GLN A 1 92 ? 7.464 -8.283 2.401 1.00 87.25 92 GLN A O 1
ATOM 726 N N . GLN A 1 93 ? 8.068 -6.472 1.249 1.00 86.38 93 GLN A N 1
ATOM 727 C CA . GLN A 1 93 ? 8.889 -5.955 2.340 1.00 86.38 93 GLN A CA 1
ATOM 728 C C . GLN A 1 93 ? 8.048 -5.409 3.499 1.00 86.38 93 GLN A C 1
ATOM 730 O O . GLN A 1 93 ? 8.462 -5.503 4.653 1.00 86.38 93 GLN A O 1
ATOM 735 N N . ASN A 1 94 ? 6.915 -4.764 3.201 1.00 87.56 94 ASN A N 1
ATOM 736 C CA . ASN A 1 94 ? 6.105 -4.050 4.190 1.00 87.56 94 ASN A CA 1
ATOM 737 C C . ASN A 1 94 ? 4.615 -4.133 3.825 1.00 87.56 94 ASN A C 1
ATOM 739 O O . ASN A 1 94 ? 4.025 -3.116 3.447 1.00 87.56 94 ASN A O 1
ATOM 743 N N . PRO A 1 95 ? 3.992 -5.314 3.936 1.00 87.94 95 PRO A N 1
ATOM 744 C CA . PRO A 1 95 ? 2.653 -5.572 3.406 1.00 87.94 95 PRO A CA 1
ATOM 745 C C . PRO A 1 95 ? 1.585 -4.668 4.025 1.00 87.94 95 PRO A C 1
ATOM 747 O O . PRO A 1 95 ? 0.769 -4.093 3.308 1.00 87.94 95 PRO A O 1
ATOM 750 N N . VAL A 1 96 ? 1.665 -4.444 5.338 1.00 88.94 96 VAL A N 1
ATOM 751 C CA . VAL A 1 96 ? 0.717 -3.615 6.103 1.00 88.94 96 VAL A CA 1
ATOM 752 C C . VAL A 1 96 ? 0.743 -2.143 5.677 1.00 88.94 96 VAL A C 1
ATOM 754 O O . VAL A 1 96 ? -0.298 -1.507 5.563 1.00 88.94 96 VAL A O 1
ATOM 757 N N . HIS A 1 97 ? 1.923 -1.605 5.365 1.00 91.12 97 HIS A N 1
ATOM 758 C CA . HIS A 1 97 ? 2.092 -0.202 4.960 1.00 91.12 97 HIS A CA 1
ATOM 759 C C . HIS A 1 97 ? 2.003 -0.005 3.438 1.00 91.12 97 HIS A C 1
ATOM 761 O O . HIS A 1 97 ? 2.208 1.096 2.931 1.00 91.12 97 HIS A O 1
ATOM 767 N N . SER A 1 98 ? 1.733 -1.084 2.699 1.00 90.00 98 SER A N 1
ATOM 768 C CA . SER A 1 98 ? 1.731 -1.129 1.234 1.00 90.00 98 SER A CA 1
ATOM 769 C C . SER A 1 98 ? 0.362 -1.503 0.662 1.00 90.00 98 SER A C 1
ATOM 771 O O . SER A 1 98 ? 0.263 -1.881 -0.506 1.00 90.00 98 SER A O 1
ATOM 773 N N . LEU A 1 99 ? -0.711 -1.384 1.452 1.00 88.94 99 LEU A N 1
ATOM 774 C CA . LEU A 1 99 ? -2.073 -1.739 1.032 1.00 88.94 99 LEU A CA 1
ATOM 775 C C . LEU A 1 99 ? -2.546 -0.943 -0.194 1.00 88.94 99 LEU A C 1
ATOM 777 O O . LEU A 1 99 ? -3.239 -1.487 -1.050 1.00 88.94 99 LEU A O 1
ATOM 781 N N . ALA A 1 100 ? -2.103 0.307 -0.350 1.00 89.62 100 ALA A N 1
ATOM 782 C CA . ALA A 1 100 ? -2.379 1.099 -1.552 1.00 89.62 100 ALA A CA 1
ATOM 783 C C . ALA A 1 100 ? -1.782 0.467 -2.828 1.00 89.62 100 ALA A C 1
ATOM 785 O O . ALA A 1 100 ? -2.397 0.500 -3.900 1.00 89.62 100 ALA A O 1
ATOM 786 N N . TYR A 1 101 ? -0.601 -0.154 -2.722 1.00 90.50 101 TYR A N 1
ATOM 787 C CA . TYR A 1 101 ? 0.007 -0.896 -3.827 1.00 90.50 101 TYR A CA 1
ATOM 788 C C . TYR A 1 101 ? -0.737 -2.203 -4.089 1.00 90.50 101 TYR A C 1
ATOM 790 O O . TYR A 1 101 ? -0.980 -2.523 -5.248 1.00 90.50 101 TYR A O 1
ATOM 798 N N . VAL A 1 102 ? -1.196 -2.899 -3.043 1.00 89.44 102 VAL A N 1
ATOM 799 C CA . VAL A 1 102 ? -2.063 -4.081 -3.189 1.00 89.44 102 VAL A CA 1
ATOM 800 C C . VAL A 1 102 ? -3.346 -3.719 -3.941 1.00 89.44 102 VAL A C 1
ATOM 802 O O . VAL A 1 102 ? -3.668 -4.366 -4.934 1.00 89.44 102 VAL A O 1
ATOM 805 N N . ALA A 1 103 ? -4.033 -2.641 -3.554 1.00 89.88 103 ALA A N 1
ATOM 806 C CA . ALA A 1 103 ? -5.231 -2.163 -4.246 1.00 89.88 103 ALA A CA 1
ATOM 807 C C . ALA A 1 103 ? -4.948 -1.804 -5.717 1.00 89.88 103 ALA A C 1
ATOM 809 O O . ALA A 1 103 ? -5.727 -2.132 -6.614 1.00 89.88 103 ALA A O 1
ATOM 810 N N . SER A 1 104 ? -3.798 -1.180 -5.989 1.00 90.69 104 SER A N 1
ATOM 811 C CA . SER A 1 104 ? -3.358 -0.871 -7.355 1.00 90.69 104 SER A CA 1
ATOM 812 C C . SER A 1 104 ? -3.110 -2.138 -8.181 1.00 90.69 104 SER A C 1
ATOM 814 O O . SER A 1 104 ? -3.569 -2.228 -9.320 1.00 90.69 104 SER A O 1
ATOM 816 N N . LEU A 1 105 ? -2.443 -3.142 -7.604 1.00 89.06 105 LEU A N 1
ATOM 817 C CA . LEU A 1 105 ? -2.192 -4.439 -8.237 1.00 89.06 105 LEU A CA 1
ATOM 818 C C . LEU A 1 105 ? -3.497 -5.192 -8.517 1.00 89.06 105 LEU A C 1
ATOM 820 O O . LEU A 1 105 ? -3.672 -5.710 -9.618 1.00 89.06 105 LEU A O 1
ATOM 824 N N . VAL A 1 106 ? -4.446 -5.186 -7.576 1.00 89.12 106 VAL A N 1
ATOM 825 C CA . VAL A 1 106 ? -5.785 -5.767 -7.766 1.00 89.12 106 VAL A CA 1
ATOM 826 C C . VAL A 1 106 ? -6.515 -5.084 -8.924 1.00 89.12 106 VAL A C 1
ATOM 828 O O . VAL A 1 106 ? -7.047 -5.767 -9.794 1.00 89.12 106 VAL A O 1
ATOM 831 N N . ASN A 1 107 ? -6.470 -3.753 -9.012 1.00 89.00 107 ASN A N 1
ATOM 832 C CA . ASN A 1 107 ? -7.074 -3.003 -10.120 1.00 89.00 107 ASN A CA 1
ATOM 833 C C . ASN A 1 107 ? -6.422 -3.293 -11.482 1.00 89.00 107 ASN A C 1
ATOM 835 O O . ASN A 1 107 ? -7.103 -3.294 -12.510 1.00 89.00 107 ASN A O 1
ATOM 839 N N . ILE A 1 108 ? -5.107 -3.526 -11.511 1.00 86.19 108 ILE A N 1
ATOM 840 C CA . ILE A 1 108 ? -4.376 -3.933 -12.721 1.00 86.19 108 ILE A CA 1
ATOM 841 C C . ILE A 1 108 ? -4.816 -5.333 -13.152 1.00 86.19 108 ILE A C 1
ATOM 843 O O . ILE A 1 108 ? -5.086 -5.570 -14.329 1.00 86.19 108 ILE A O 1
ATOM 847 N N . VAL A 1 109 ? -4.916 -6.248 -12.193 1.00 85.88 109 VAL A N 1
ATOM 848 C CA . VAL A 1 109 ? -5.298 -7.641 -12.410 1.00 85.88 109 VAL A CA 1
ATOM 849 C C . VAL A 1 109 ? -6.759 -7.785 -12.827 1.00 85.88 109 VAL A C 1
ATOM 851 O O . VAL A 1 109 ? -7.048 -8.580 -13.714 1.00 85.88 109 VAL A O 1
ATOM 854 N N . ALA A 1 110 ? -7.666 -6.984 -12.267 1.00 84.31 110 ALA A N 1
ATOM 855 C CA . ALA A 1 110 ? -9.085 -6.986 -12.627 1.00 84.31 110 ALA A CA 1
ATOM 856 C C . ALA A 1 110 ? -9.327 -6.708 -14.123 1.00 84.31 110 ALA A C 1
ATOM 858 O O . ALA A 1 110 ? -10.355 -7.090 -14.673 1.00 84.31 110 ALA A O 1
ATOM 859 N N . LYS A 1 111 ? -8.370 -6.054 -14.791 1.00 84.00 111 LYS A N 1
ATOM 860 C CA . LYS A 1 111 ? -8.403 -5.748 -16.229 1.00 84.00 111 LYS A CA 1
ATOM 861 C C . LYS A 1 111 ? -7.663 -6.783 -17.086 1.00 84.00 111 LYS A C 1
ATOM 863 O O . LYS A 1 111 ? -7.643 -6.653 -18.308 1.00 84.00 111 LYS A O 1
ATOM 868 N N . LYS A 1 112 ? -7.017 -7.771 -16.464 1.00 79.19 112 LYS A N 1
ATOM 869 C CA . LYS A 1 112 ? -6.165 -8.789 -17.094 1.00 79.19 112 LYS A CA 1
ATOM 870 C C . LYS A 1 112 ? -6.795 -10.179 -16.973 1.00 79.19 112 LYS A C 1
ATOM 872 O O . LYS A 1 112 ? -7.810 -10.374 -16.315 1.00 79.19 112 LYS A O 1
ATOM 877 N N . ASN A 1 113 ? -6.207 -11.162 -17.654 1.00 76.94 113 ASN A N 1
ATOM 878 C CA . ASN A 1 113 ? -6.675 -12.548 -17.590 1.00 76.94 113 ASN A CA 1
ATOM 879 C C . ASN A 1 113 ? -6.309 -13.225 -16.249 1.00 76.94 113 ASN A C 1
ATOM 881 O O . ASN A 1 113 ? -5.407 -12.799 -15.525 1.00 76.94 113 ASN A O 1
ATOM 885 N N . THR A 1 114 ? -6.976 -14.340 -15.945 1.00 74.88 114 THR A N 1
ATOM 886 C CA . THR A 1 114 ? -6.797 -15.115 -14.703 1.00 74.88 114 THR A CA 1
ATOM 887 C C . THR A 1 114 ? -5.369 -15.642 -14.508 1.00 74.88 114 THR A C 1
ATOM 889 O O . THR A 1 114 ? -4.914 -15.806 -13.378 1.00 74.88 114 THR A O 1
ATOM 892 N N . ARG A 1 115 ? -4.625 -15.889 -15.594 1.00 78.81 115 ARG A N 1
ATOM 893 C CA . ARG A 1 115 ? -3.231 -16.358 -15.526 1.00 78.81 115 ARG A CA 1
ATOM 894 C C . ARG A 1 115 ? -2.298 -15.256 -15.020 1.00 78.81 115 ARG A C 1
ATOM 896 O O . ARG A 1 115 ? -1.446 -15.511 -14.173 1.00 78.81 115 ARG A O 1
ATOM 903 N N . GLU A 1 116 ? -2.466 -14.038 -15.520 1.00 76.12 116 GLU A N 1
ATOM 904 C CA . GLU A 1 116 ? -1.717 -12.866 -15.062 1.00 76.12 116 GLU A CA 1
ATOM 905 C C . GLU A 1 116 ? -2.094 -12.493 -13.628 1.00 76.12 116 GLU A C 1
ATOM 907 O O . GLU A 1 116 ? -1.217 -12.135 -12.846 1.00 76.12 116 GLU A O 1
ATOM 912 N N . ALA A 1 117 ? -3.365 -12.670 -13.254 1.00 75.12 117 ALA A N 1
ATOM 913 C CA . ALA A 1 117 ? -3.825 -12.526 -11.876 1.00 75.12 117 ALA A CA 1
ATOM 914 C C . ALA A 1 117 ? -3.044 -13.419 -10.908 1.00 75.12 117 ALA A C 1
ATOM 916 O O . ALA A 1 117 ? -2.489 -12.937 -9.922 1.00 75.12 117 ALA A O 1
ATOM 917 N N . PHE A 1 118 ? -2.968 -14.715 -11.223 1.00 76.06 118 PHE A N 1
ATOM 918 C CA . PHE A 1 118 ? -2.275 -15.697 -10.398 1.00 76.06 118 PHE A CA 1
ATOM 919 C C . PHE A 1 118 ? -0.777 -15.399 -10.295 1.00 76.06 118 PHE A C 1
ATOM 921 O O . PHE A 1 118 ? -0.212 -15.447 -9.207 1.00 76.06 118 PHE A O 1
ATOM 928 N N . SER A 1 119 ? -0.141 -15.030 -11.411 1.00 78.75 119 SER A N 1
ATOM 929 C CA . SER A 1 119 ? 1.282 -14.682 -11.414 1.00 78.75 119 SER A CA 1
ATOM 930 C C . SER A 1 119 ? 1.592 -13.441 -10.576 1.00 78.75 119 SER A C 1
ATOM 932 O O . SER A 1 119 ? 2.645 -13.395 -9.950 1.00 78.75 119 SER A O 1
ATOM 934 N N . LEU A 1 120 ? 0.715 -12.432 -10.585 1.00 78.06 120 LEU A N 1
ATOM 935 C CA . LEU A 1 120 ? 0.957 -11.159 -9.903 1.00 78.06 120 LEU A CA 1
ATOM 936 C C . LEU A 1 120 ? 0.595 -11.206 -8.419 1.00 78.06 120 LEU A C 1
ATOM 938 O O . LEU A 1 120 ? 1.384 -10.761 -7.586 1.00 78.06 120 LEU A O 1
ATOM 942 N N . LEU A 1 121 ? -0.583 -11.743 -8.093 1.00 78.12 121 LEU A N 1
ATOM 943 C CA . LEU A 1 121 ? -1.098 -11.786 -6.724 1.00 78.12 121 LEU A CA 1
ATOM 944 C C . LEU A 1 121 ? -0.567 -12.987 -5.942 1.00 78.12 121 LEU A C 1
ATOM 946 O O . LEU A 1 121 ? -0.371 -12.875 -4.738 1.00 78.12 121 LEU A O 1
ATOM 950 N N . GLY A 1 122 ? -0.278 -14.111 -6.605 1.00 73.75 122 GLY A N 1
ATOM 951 C CA . GLY A 1 122 ? 0.249 -15.309 -5.944 1.00 73.75 122 GLY A CA 1
ATOM 952 C C . GLY A 1 122 ? 1.600 -15.084 -5.261 1.00 73.75 122 GLY A C 1
ATOM 953 O O . GLY A 1 122 ? 1.933 -15.795 -4.324 1.00 73.75 122 GLY A O 1
ATOM 954 N N . GLN A 1 123 ? 2.354 -14.065 -5.679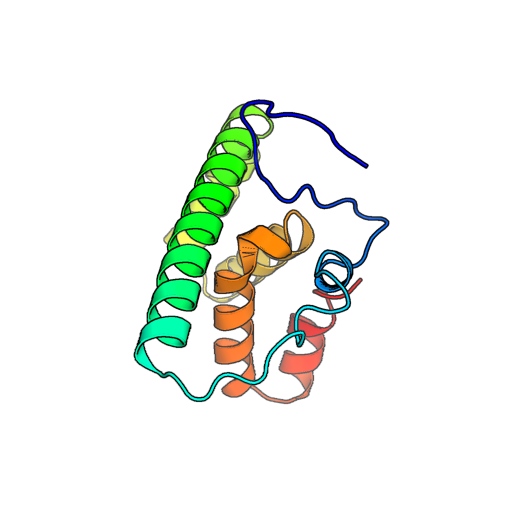 1.00 70.50 123 GLN A N 1
ATOM 955 C CA . GLN A 1 123 ? 3.640 -13.699 -5.081 1.00 70.50 123 GLN A CA 1
ATOM 956 C C . GLN A 1 123 ? 3.517 -12.778 -3.855 1.00 70.50 123 GLN A C 1
ATOM 958 O O . GLN A 1 123 ? 4.531 -12.477 -3.232 1.00 70.50 123 GLN A O 1
ATOM 963 N N . LEU A 1 124 ? 2.314 -12.296 -3.519 1.00 70.00 124 LEU A N 1
ATOM 964 C CA . LEU A 1 124 ? 2.098 -11.353 -2.412 1.00 70.00 124 LEU A CA 1
ATOM 965 C C . LEU A 1 124 ? 1.817 -12.037 -1.063 1.00 70.00 124 LEU A C 1
ATOM 967 O O . LEU A 1 124 ? 1.780 -11.357 -0.042 1.00 70.00 124 LEU A O 1
ATOM 971 N N . PHE A 1 125 ? 1.581 -13.353 -1.057 1.00 61.72 125 PHE A N 1
ATOM 972 C CA . PHE A 1 125 ? 1.091 -14.105 0.109 1.00 61.72 125 PHE A CA 1
ATOM 973 C C . PHE A 1 125 ? 2.067 -15.181 0.618 1.00 61.72 125 PHE A C 1
ATOM 975 O O . PHE A 1 125 ? 1.653 -16.046 1.392 1.00 61.72 125 PHE A O 1
ATOM 982 N N . CYS A 1 126 ? 3.327 -15.134 0.177 1.00 49.59 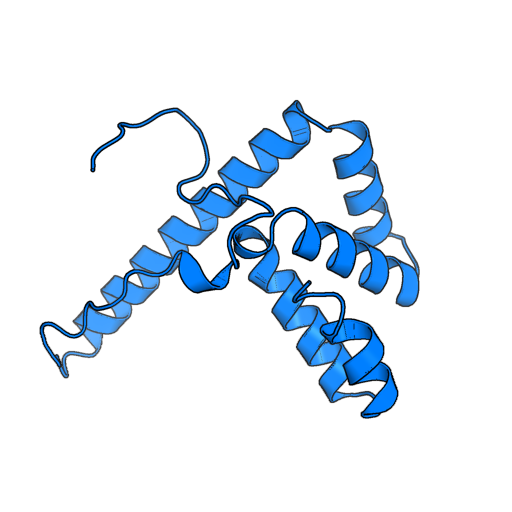126 CYS A N 1
ATOM 983 C CA . CYS A 1 126 ? 4.385 -16.078 0.541 1.00 49.59 126 CYS A CA 1
ATOM 984 C C . CYS A 1 126 ? 5.417 -15.418 1.449 1.00 49.59 126 CYS A C 1
ATOM 986 O O . CYS A 1 126 ? 5.852 -14.299 1.091 1.00 49.59 126 CYS A O 1
#

Secondary structure (DSSP, 8-state):
------SS-S----TTS-GGGGS-S---S-----HHHHHHHHHHHHHHHHHHHHHHHHHHHHHSHHHHHHHHHHHHHS-HHHHHHHHHHHHHH-SGGGHHHHHHHHHHHTTS-HHHHHHHHGGG--

Foldseek 3Di:
DDDDDDQAAPDDDDLVDFPVVPDDPDDPVDPDPPPVVVVVVVVVVVVNLVVRLVRHLVVCCVPPVPVSVVLVCCCVPNDPVSVLVSLLVVCSVPVSSSVVSVVVLVVVCVVDDPVVVCVRVVSNGD

pLDDT: mean 82.11, std 12.92, range [32.91, 95.31]

Organism: NCBI:txid387005

Radius of gyration: 17.08 Å; chains: 1; bounding box: 46×26×44 Å

InterPro domains:
  IPR040155 CEBPZ/Mak21-like [PTHR12048] (9-124)